Protein AF-A0A9D7N8W4-F1 (afdb_monomer_lite)

Sequence (99 aa):
MALTLAGATPNAPVSLLVAGGPASPLALGSCVLQVALPFLSVPIGTTNGSGGLVANLAIPSGPENVGVALVAQALIASAGGPLFGVAELTNGLELALGF

Foldseek 3Di:
DKDKWAPADAFWWKKKKKAKDDFDWDDAQPDTDTDHPPIDIGGQGTHHRRRIDMGDDDDDDDPVLAQIKMKIKMWTQDQCERRVRGIYIDDIDIDGPDD

Structure (mmCIF, N/CA/C/O backbone):
data_AF-A0A9D7N8W4-F1
#
_entry.id   AF-A0A9D7N8W4-F1
#
loop_
_atom_site.group_PDB
_atom_site.id
_atom_site.type_symbol
_atom_site.label_atom_id
_atom_site.label_alt_id
_atom_site.label_comp_id
_atom_site.label_asym_id
_atom_site.label_entity_id
_atom_site.label_seq_id
_atom_site.pdbx_PDB_ins_code
_atom_site.Cartn_x
_atom_site.Cartn_y
_atom_site.Cartn_z
_atom_site.occupancy
_atom_site.B_iso_or_equiv
_atom_site.auth_seq_id
_atom_site.auth_comp_id
_atom_site.auth_asym_id
_atom_site.auth_atom_id
_atom_site.pdbx_PDB_model_num
ATOM 1 N N . MET A 1 1 ? 2.918 8.650 11.051 1.00 72.12 1 MET A N 1
ATOM 2 C CA . MET A 1 1 ? 3.479 7.321 10.712 1.00 72.12 1 MET A CA 1
ATOM 3 C C . MET A 1 1 ? 4.110 7.416 9.329 1.00 72.12 1 MET A C 1
ATOM 5 O O . MET A 1 1 ? 3.597 8.183 8.526 1.00 72.12 1 MET A O 1
ATOM 9 N N . ALA A 1 2 ? 5.203 6.705 9.049 1.00 81.81 2 ALA A N 1
ATOM 10 C CA . ALA A 1 2 ? 5.819 6.698 7.719 1.00 81.81 2 ALA A CA 1
ATOM 11 C C . ALA A 1 2 ? 5.632 5.327 7.058 1.00 81.81 2 ALA A C 1
ATOM 13 O O . ALA A 1 2 ? 5.884 4.301 7.688 1.00 81.81 2 ALA A O 1
ATOM 14 N N . LEU A 1 3 ? 5.184 5.321 5.805 1.00 85.12 3 LEU A N 1
ATOM 15 C CA . LEU A 1 3 ? 5.213 4.161 4.923 1.00 85.12 3 LEU A CA 1
ATOM 16 C C . LEU A 1 3 ? 6.498 4.225 4.100 1.00 85.12 3 LEU A C 1
ATOM 18 O O . LEU A 1 3 ? 6.746 5.228 3.431 1.00 85.12 3 LEU A O 1
ATOM 22 N N . THR A 1 4 ? 7.266 3.141 4.108 1.00 90.94 4 THR A N 1
ATOM 23 C CA . THR A 1 4 ? 8.483 3.006 3.305 1.00 90.94 4 THR A CA 1
ATOM 24 C C . THR A 1 4 ? 8.311 1.860 2.318 1.00 90.94 4 THR A C 1
ATOM 26 O O . THR A 1 4 ? 8.130 0.715 2.725 1.00 90.94 4 THR A O 1
ATOM 29 N N . LEU A 1 5 ? 8.390 2.164 1.025 1.00 91.69 5 LEU A N 1
ATOM 30 C CA . LEU A 1 5 ? 8.538 1.184 -0.047 1.00 91.69 5 LEU A CA 1
ATOM 31 C C . LEU A 1 5 ? 10.004 1.111 -0.472 1.00 91.69 5 LEU A C 1
ATOM 33 O O . LEU A 1 5 ? 10.674 2.137 -0.604 1.00 91.69 5 LEU A O 1
ATOM 37 N N . ALA A 1 6 ? 10.466 -0.105 -0.744 1.00 92.75 6 ALA A N 1
ATOM 38 C CA . ALA A 1 6 ? 11.763 -0.390 -1.339 1.00 92.75 6 ALA A CA 1
ATOM 39 C C . ALA A 1 6 ? 11.626 -1.553 -2.328 1.00 92.75 6 ALA A C 1
ATOM 41 O O . ALA A 1 6 ? 10.820 -2.456 -2.111 1.00 92.75 6 ALA A O 1
ATOM 42 N N . GLY A 1 7 ? 12.419 -1.529 -3.403 1.00 89.69 7 GLY A N 1
ATOM 43 C CA . GLY A 1 7 ? 12.419 -2.587 -4.418 1.00 89.69 7 GLY A CA 1
ATOM 44 C C . GLY A 1 7 ? 11.180 -2.609 -5.318 1.00 89.69 7 GLY A C 1
ATOM 45 O O . GLY A 1 7 ? 10.944 -3.612 -5.982 1.00 89.69 7 GLY A O 1
ATOM 46 N N . ALA A 1 8 ? 10.391 -1.533 -5.341 1.00 92.25 8 ALA A N 1
ATOM 47 C CA . ALA A 1 8 ? 9.290 -1.383 -6.284 1.00 92.25 8 ALA A CA 1
ATOM 48 C C . ALA A 1 8 ? 9.806 -0.987 -7.676 1.00 92.25 8 ALA A C 1
ATOM 50 O O . ALA A 1 8 ? 10.975 -0.642 -7.861 1.00 92.25 8 ALA A O 1
ATOM 51 N N . THR A 1 9 ? 8.914 -0.982 -8.663 1.00 93.75 9 THR A N 1
ATOM 52 C CA . THR A 1 9 ? 9.243 -0.481 -10.004 1.00 93.75 9 THR A CA 1
ATOM 53 C C . THR A 1 9 ? 9.728 0.983 -9.929 1.00 93.75 9 THR A C 1
ATOM 55 O O . THR A 1 9 ? 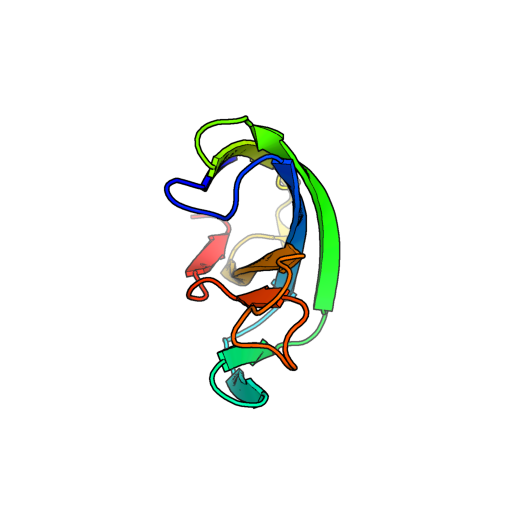9.071 1.791 -9.266 1.00 93.75 9 THR A O 1
ATOM 58 N N . PRO A 1 10 ? 10.863 1.359 -10.555 1.00 94.75 10 PRO A N 1
ATOM 59 C CA . PRO A 1 10 ? 11.352 2.742 -10.572 1.00 94.75 10 PRO A CA 1
ATOM 60 C C . PRO A 1 10 ? 10.414 3.716 -11.295 1.00 94.75 10 PRO A C 1
ATOM 62 O O . PRO A 1 10 ? 9.845 3.370 -12.327 1.00 94.75 10 PRO A O 1
ATOM 65 N N . ASN A 1 11 ? 10.318 4.958 -10.806 1.00 94.69 11 ASN A N 1
ATOM 66 C CA . ASN A 1 11 ? 9.493 6.033 -11.390 1.00 94.69 11 ASN A CA 1
ATOM 67 C C . ASN A 1 11 ? 8.007 5.660 -11.593 1.00 94.69 11 ASN A C 1
ATOM 69 O O . ASN A 1 11 ? 7.350 6.146 -12.514 1.00 94.69 11 ASN A O 1
ATOM 73 N N . ALA A 1 12 ? 7.476 4.793 -10.734 1.00 95.69 12 ALA A N 1
ATOM 74 C CA . ALA A 1 12 ? 6.119 4.271 -10.801 1.00 95.69 12 ALA A CA 1
ATOM 75 C C . ALA A 1 12 ? 5.168 5.061 -9.886 1.00 95.69 12 ALA A C 1
ATOM 77 O O . ALA A 1 12 ? 5.509 5.295 -8.722 1.00 95.69 12 ALA A O 1
ATOM 78 N N . PRO A 1 13 ? 3.966 5.443 -10.353 1.00 96.44 13 PRO A N 1
ATOM 79 C CA . PRO A 1 13 ? 2.901 5.948 -9.490 1.00 96.44 13 PRO A CA 1
ATOM 80 C C . PRO A 1 13 ? 2.498 4.929 -8.420 1.00 96.44 13 PRO A C 1
ATOM 82 O O . PRO A 1 13 ? 2.361 3.739 -8.709 1.00 96.44 13 PRO A O 1
ATOM 85 N N . VAL A 1 14 ? 2.266 5.404 -7.196 1.00 96.31 14 VAL A N 1
ATOM 86 C CA . VAL A 1 14 ? 1.864 4.580 -6.052 1.00 96.31 14 VAL A CA 1
ATOM 87 C C . VAL A 1 14 ? 0.624 5.163 -5.380 1.00 96.31 14 VAL A C 1
ATOM 89 O O . VAL A 1 14 ? 0.579 6.343 -5.018 1.00 96.31 14 VAL A O 1
ATOM 92 N N . SER A 1 15 ? -0.356 4.295 -5.151 1.00 95.56 15 SER A N 1
ATOM 93 C CA . SER A 1 15 ? -1.536 4.566 -4.333 1.00 95.56 15 SER A CA 1
ATOM 94 C C . SER A 1 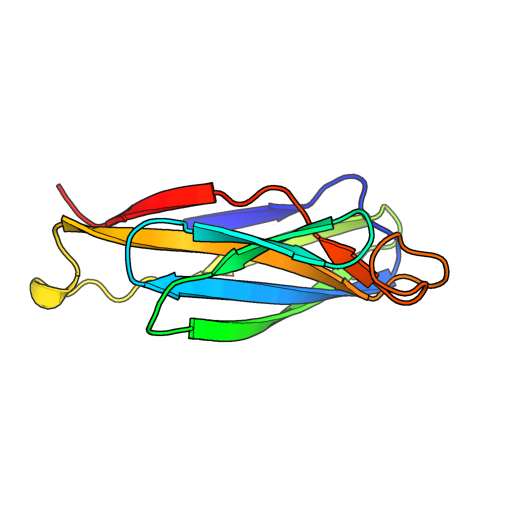15 ? -1.529 3.670 -3.103 1.00 95.56 15 SER A C 1
ATOM 96 O O . SER A 1 15 ? -1.264 2.475 -3.195 1.00 95.56 15 SER A O 1
ATOM 98 N N . LEU A 1 16 ? -1.841 4.233 -1.944 1.00 93.56 16 LEU A N 1
ATOM 99 C CA . LEU A 1 16 ? -2.084 3.487 -0.722 1.00 93.56 16 LEU A CA 1
ATOM 100 C C . LEU A 1 16 ? -3.567 3.149 -0.618 1.00 93.56 16 LEU A C 1
ATOM 102 O O . LEU A 1 16 ? -4.416 4.036 -0.547 1.00 93.56 16 LEU A O 1
ATOM 106 N N . LEU A 1 17 ? -3.865 1.864 -0.584 1.00 93.25 17 LEU A N 1
ATOM 107 C CA . LEU A 1 17 ? -5.179 1.324 -0.287 1.00 93.25 17 LEU A CA 1
ATOM 108 C C . LEU A 1 17 ? -5.290 1.189 1.231 1.00 93.25 17 LEU A C 1
ATOM 110 O O . LEU A 1 17 ? -4.434 0.567 1.855 1.00 93.25 17 LEU A O 1
ATOM 114 N N . VAL A 1 18 ? -6.312 1.798 1.821 1.00 90.94 18 VAL A N 1
ATOM 115 C CA . VAL A 1 18 ? -6.597 1.756 3.256 1.00 90.94 18 VAL A CA 1
ATOM 116 C C . VAL A 1 18 ? -8.023 1.274 3.441 1.00 90.94 18 VAL A C 1
ATOM 118 O O . VAL A 1 18 ? -8.953 1.873 2.907 1.00 90.94 18 VAL A O 1
ATOM 121 N N . ALA A 1 19 ? -8.203 0.208 4.206 1.00 90.56 19 ALA A N 1
ATOM 122 C CA . ALA A 1 19 ? -9.508 -0.337 4.531 1.00 90.56 19 ALA A CA 1
ATOM 123 C C . ALA A 1 19 ? -9.722 -0.325 6.050 1.00 90.56 19 ALA A C 1
ATOM 125 O O . ALA A 1 19 ? -8.801 -0.626 6.803 1.00 90.56 19 ALA A O 1
ATOM 126 N N . GLY A 1 20 ? -10.918 0.047 6.501 1.00 88.19 20 GLY A N 1
ATOM 127 C CA . GLY A 1 20 ? -11.331 -0.036 7.897 1.00 88.19 20 GLY A CA 1
ATOM 128 C C . GLY A 1 20 ? -11.981 -1.382 8.188 1.00 88.19 20 GLY A C 1
ATOM 129 O O . GLY A 1 20 ? -12.853 -1.822 7.444 1.00 88.19 20 GLY A O 1
ATOM 130 N N . GLY A 1 21 ? -11.567 -2.024 9.273 1.00 85.06 21 GLY A N 1
ATOM 131 C CA . GLY A 1 21 ? -12.027 -3.349 9.675 1.00 85.06 21 GLY A CA 1
ATOM 132 C C . GLY A 1 21 ? -11.024 -4.468 9.368 1.00 85.06 21 GLY A C 1
ATOM 133 O O . GLY A 1 21 ? -9.952 -4.216 8.818 1.00 85.06 21 GLY A O 1
ATOM 134 N N . PRO A 1 22 ? -11.358 -5.711 9.756 1.00 82.19 22 PRO A N 1
ATOM 135 C CA . PRO A 1 22 ? -10.476 -6.861 9.586 1.00 82.19 22 PRO A CA 1
ATOM 136 C C . PRO A 1 22 ? -10.256 -7.183 8.105 1.00 82.19 22 PRO A C 1
ATOM 138 O O . PRO A 1 22 ? -11.190 -7.126 7.300 1.00 82.19 22 PRO A O 1
ATOM 141 N N . ALA A 1 23 ? -9.024 -7.554 7.757 1.00 83.75 23 ALA A N 1
ATOM 142 C CA . ALA A 1 23 ? -8.646 -7.899 6.392 1.00 83.75 23 ALA A CA 1
ATOM 143 C C . ALA A 1 23 ? -9.416 -9.129 5.884 1.00 83.75 23 ALA A C 1
ATOM 145 O O . ALA A 1 23 ? -9.368 -10.200 6.493 1.00 83.75 23 ALA A O 1
ATOM 146 N N . SER A 1 24 ? -10.076 -9.006 4.730 1.00 89.94 24 SER A N 1
ATOM 147 C CA . SER A 1 24 ? -10.591 -10.149 3.977 1.00 89.94 24 SER A CA 1
ATOM 148 C C . SER A 1 24 ? -9.805 -10.298 2.669 1.00 89.94 24 SER A C 1
ATOM 150 O O . SER A 1 24 ? -9.791 -9.367 1.862 1.00 89.94 24 SER A O 1
ATOM 152 N N . PRO A 1 25 ? -9.127 -11.431 2.428 1.00 92.44 25 PRO A N 1
ATOM 153 C CA . PRO A 1 25 ? -8.338 -11.606 1.218 1.00 92.44 25 PRO A CA 1
ATOM 154 C C . PRO A 1 25 ? -9.241 -11.851 0.003 1.00 92.44 25 PRO A C 1
ATOM 156 O O . PRO A 1 25 ? -10.039 -12.786 -0.023 1.00 92.44 25 PRO A O 1
ATOM 159 N N . LEU A 1 26 ? -9.058 -11.050 -1.044 1.00 92.75 26 LEU A N 1
ATOM 160 C CA . LEU A 1 26 ? -9.678 -11.211 -2.355 1.00 92.75 26 LEU A CA 1
ATOM 161 C C . LEU A 1 26 ? -8.599 -11.488 -3.405 1.00 92.75 26 LEU A C 1
ATOM 163 O O . LEU A 1 26 ? -7.714 -10.664 -3.637 1.00 92.75 26 LEU A O 1
ATOM 167 N N . ALA A 1 27 ? -8.682 -12.639 -4.071 1.00 93.44 27 ALA A N 1
ATOM 168 C CA . ALA A 1 27 ? -7.786 -12.963 -5.176 1.00 93.44 27 ALA A CA 1
ATOM 169 C C . ALA A 1 27 ? -8.095 -12.090 -6.407 1.00 93.44 27 ALA A C 1
ATOM 171 O O . ALA A 1 27 ? -9.234 -12.025 -6.869 1.00 93.44 27 ALA A O 1
ATOM 172 N N . LEU A 1 28 ? -7.065 -11.442 -6.950 1.00 89.81 28 LEU A N 1
ATOM 173 C CA . LEU A 1 28 ? -7.114 -10.565 -8.119 1.00 89.81 28 LEU A CA 1
ATOM 174 C C . LEU A 1 28 ? -5.959 -10.925 -9.058 1.00 89.81 28 LEU A C 1
ATOM 176 O O . LEU A 1 28 ? -4.831 -10.456 -8.902 1.00 89.81 28 LEU A O 1
ATOM 180 N N . GLY A 1 29 ? -6.236 -11.802 -10.025 1.00 87.06 29 GLY A N 1
ATOM 181 C CA . GLY A 1 29 ? -5.190 -12.394 -10.861 1.00 87.06 29 GLY A CA 1
ATOM 182 C C . GLY A 1 29 ? -4.213 -13.200 -10.002 1.00 87.06 29 GLY A C 1
ATOM 183 O O . GLY A 1 29 ? -4.630 -14.102 -9.280 1.00 87.06 29 GLY A O 1
ATOM 184 N N . SER A 1 30 ? -2.924 -12.859 -10.056 1.00 88.38 30 SER A N 1
ATOM 185 C CA . SER A 1 30 ? -1.889 -13.439 -9.187 1.00 88.38 30 SER A CA 1
ATOM 186 C C . SER A 1 30 ? -1.612 -12.620 -7.918 1.00 88.38 30 SER A C 1
ATOM 188 O O . SER A 1 30 ? -0.684 -12.939 -7.179 1.00 88.38 30 SER A O 1
ATOM 190 N N . CYS A 1 31 ? -2.380 -11.558 -7.662 1.00 92.25 31 CYS A N 1
ATOM 191 C CA . CYS A 1 31 ? -2.283 -10.747 -6.452 1.00 92.25 31 CYS A CA 1
ATOM 192 C C . CYS A 1 31 ? -3.419 -11.066 -5.469 1.00 92.25 31 CYS A C 1
ATOM 194 O O . CYS A 1 31 ? -4.461 -11.603 -5.842 1.00 92.25 31 CYS A O 1
ATOM 196 N N . VAL A 1 32 ? -3.234 -10.680 -4.206 1.00 94.31 32 VAL A N 1
ATOM 197 C CA . VAL A 1 32 ? -4.283 -10.715 -3.178 1.00 94.31 32 VAL A CA 1
ATOM 198 C C . VAL A 1 32 ? -4.520 -9.293 -2.698 1.00 94.31 32 VAL A C 1
ATOM 200 O O . VAL A 1 32 ? -3.598 -8.662 -2.189 1.00 94.31 32 VAL A O 1
ATOM 203 N N . LEU A 1 33 ? -5.738 -8.788 -2.855 1.00 92.38 33 LEU A N 1
ATOM 204 C CA . LEU A 1 33 ? -6.176 -7.520 -2.281 1.00 92.38 33 LEU A CA 1
ATOM 205 C C . LEU A 1 33 ? -6.806 -7.784 -0.918 1.00 92.38 33 LEU A C 1
ATOM 207 O O . LEU A 1 33 ? -7.685 -8.634 -0.806 1.00 92.38 33 LEU A O 1
ATOM 211 N N . GLN A 1 34 ? -6.397 -7.043 0.103 1.00 92.06 34 GLN A N 1
ATOM 212 C CA . GLN A 1 34 ? -7.076 -7.075 1.393 1.00 92.06 34 GLN A CA 1
ATOM 213 C C . GLN A 1 34 ? -8.240 -6.083 1.372 1.00 92.06 34 GLN A C 1
ATOM 215 O O . GLN A 1 34 ? -8.034 -4.870 1.353 1.00 92.06 34 GLN A O 1
ATOM 220 N N . VAL A 1 35 ? -9.466 -6.600 1.336 1.00 87.06 35 VAL A N 1
ATOM 221 C CA . VAL A 1 35 ? -10.687 -5.792 1.308 1.00 87.06 35 VAL A CA 1
ATOM 222 C C . VAL A 1 35 ? -11.324 -5.722 2.693 1.00 87.06 35 VAL A C 1
ATOM 224 O O . VAL A 1 35 ? -11.426 -6.721 3.401 1.00 87.06 35 VAL A O 1
ATOM 227 N N . ALA A 1 36 ? -11.776 -4.528 3.058 1.00 88.06 36 ALA A N 1
ATOM 228 C CA . ALA A 1 36 ? -12.659 -4.257 4.187 1.00 88.06 36 ALA A CA 1
ATOM 229 C C . ALA A 1 36 ? -13.433 -2.959 3.889 1.00 88.06 36 ALA A C 1
ATOM 231 O O . ALA A 1 36 ? -13.118 -2.260 2.920 1.00 88.06 36 ALA A O 1
ATOM 232 N N . LEU A 1 37 ? -14.463 -2.644 4.676 1.00 83.81 37 LEU A N 1
ATOM 233 C CA . LEU A 1 37 ? -15.251 -1.420 4.515 1.00 83.81 37 LEU A CA 1
ATOM 234 C C . LEU A 1 37 ? -15.252 -0.608 5.814 1.00 83.81 37 LEU A C 1
ATOM 236 O O . LEU A 1 37 ? -15.581 -1.165 6.861 1.00 83.81 37 LEU A O 1
ATOM 240 N N . PRO A 1 38 ? -14.991 0.711 5.750 1.00 86.56 38 PRO A N 1
ATOM 241 C CA . PRO A 1 38 ? -14.833 1.540 4.543 1.00 86.56 38 PRO A CA 1
ATOM 242 C C . PRO A 1 38 ? -13.493 1.329 3.815 1.00 86.56 38 PRO A C 1
ATOM 244 O O . PRO A 1 38 ? -12.496 1.023 4.452 1.00 86.56 38 PRO A O 1
ATOM 247 N N . PHE A 1 39 ? -13.461 1.521 2.492 1.00 87.06 39 PHE A N 1
ATOM 248 C CA . PHE A 1 39 ? -12.253 1.400 1.662 1.00 87.06 39 PHE A CA 1
ATOM 249 C C . PHE A 1 39 ? -11.885 2.748 1.034 1.00 87.06 39 PHE A C 1
ATOM 251 O O . PHE A 1 39 ? -12.750 3.446 0.503 1.00 87.06 39 PHE A O 1
ATOM 258 N N . LEU A 1 40 ? -10.602 3.094 1.054 1.00 89.94 40 LEU A N 1
ATOM 259 C CA . LEU A 1 40 ? -10.053 4.334 0.525 1.00 89.94 40 LEU A CA 1
ATOM 260 C C . LEU A 1 40 ? -8.796 4.049 -0.301 1.00 89.94 40 LEU A C 1
ATOM 262 O O . LEU A 1 40 ? -7.939 3.275 0.106 1.00 89.94 40 LEU A O 1
ATOM 266 N N . SER A 1 41 ? -8.654 4.729 -1.437 1.00 92.50 41 SER A N 1
ATOM 267 C CA . SER A 1 41 ? -7.414 4.753 -2.218 1.00 92.50 41 SER A CA 1
ATOM 268 C C . SER A 1 41 ? -6.838 6.164 -2.195 1.00 92.50 41 SER A C 1
ATOM 270 O O . SER A 1 41 ? -7.460 7.093 -2.707 1.00 92.50 41 SER A O 1
ATOM 272 N N . VAL A 1 42 ? -5.646 6.322 -1.626 1.00 91.62 42 VAL A N 1
ATOM 273 C CA . VAL A 1 42 ? -4.950 7.605 -1.493 1.00 91.62 42 VAL A CA 1
ATOM 274 C C . VAL A 1 42 ? -3.712 7.600 -2.389 1.00 91.62 42 VAL A C 1
ATOM 276 O O . VAL A 1 42 ? -2.809 6.804 -2.143 1.00 91.62 42 VAL A O 1
ATOM 279 N N . PRO A 1 43 ? -3.606 8.463 -3.412 1.00 93.88 43 PRO A N 1
ATOM 280 C CA . PRO A 1 43 ? -2.359 8.606 -4.156 1.00 93.88 43 PRO A CA 1
ATOM 281 C C . PRO A 1 43 ? -1.281 9.185 -3.229 1.00 93.88 43 PRO A C 1
ATOM 283 O O . PRO A 1 43 ? -1.483 10.240 -2.629 1.00 93.88 43 PRO A O 1
ATOM 286 N N . ILE A 1 44 ? -0.145 8.497 -3.096 1.00 94.00 44 ILE A N 1
ATOM 287 C CA . ILE A 1 44 ? 0.930 8.885 -2.161 1.00 94.00 44 ILE A CA 1
ATOM 288 C C . ILE A 1 44 ? 2.205 9.371 -2.856 1.00 94.00 44 ILE A C 1
ATOM 290 O O . ILE A 1 44 ? 3.120 9.851 -2.190 1.00 94.00 44 ILE A O 1
ATOM 294 N N . GLY A 1 45 ? 2.263 9.282 -4.186 1.00 94.25 45 GLY A N 1
ATOM 295 C CA . GLY A 1 45 ? 3.338 9.847 -4.997 1.00 94.25 45 GLY A CA 1
ATOM 296 C C . GLY A 1 45 ? 3.867 8.867 -6.034 1.00 94.25 45 GLY A C 1
ATOM 297 O O . GLY A 1 45 ? 3.155 7.975 -6.490 1.00 94.25 45 GLY A O 1
ATOM 298 N N . THR A 1 46 ? 5.127 9.052 -6.411 1.00 96.31 46 THR A N 1
ATOM 299 C CA . THR A 1 46 ? 5.852 8.210 -7.368 1.00 96.31 46 THR A CA 1
ATOM 300 C C . THR A 1 46 ? 7.131 7.687 -6.728 1.00 96.31 46 THR A C 1
ATOM 302 O O . THR A 1 46 ? 7.800 8.431 -6.008 1.00 96.31 46 THR A O 1
ATOM 305 N N . THR A 1 47 ? 7.507 6.441 -7.004 1.00 96.50 47 THR A N 1
ATOM 306 C CA . THR A 1 47 ? 8.813 5.915 -6.587 1.00 96.50 47 THR A CA 1
ATOM 307 C C . THR A 1 47 ? 9.951 6.684 -7.256 1.00 96.50 47 THR A C 1
ATOM 309 O O . THR A 1 47 ? 9.809 7.235 -8.347 1.00 96.50 47 THR A O 1
ATOM 312 N N . ASN A 1 48 ? 11.104 6.735 -6.597 1.00 95.50 48 ASN A N 1
ATOM 313 C CA . ASN A 1 48 ? 12.319 7.309 -7.162 1.00 95.50 48 ASN A CA 1
ATOM 314 C C . ASN A 1 48 ? 12.973 6.352 -8.187 1.00 95.50 48 ASN A C 1
ATOM 316 O O . ASN A 1 48 ? 12.500 5.238 -8.432 1.00 95.50 48 ASN A O 1
ATOM 320 N N . GLY A 1 49 ? 14.108 6.766 -8.760 1.00 94.50 49 GLY A N 1
ATOM 321 C CA . GLY A 1 49 ? 14.857 5.967 -9.738 1.00 94.50 49 GLY A CA 1
ATOM 322 C C . GLY A 1 49 ? 15.429 4.642 -9.209 1.00 94.50 49 GLY A C 1
ATOM 323 O O . GLY A 1 49 ? 15.843 3.812 -10.011 1.00 94.50 49 GLY A O 1
ATOM 324 N N . SER A 1 50 ? 15.436 4.418 -7.891 1.00 94.81 50 SER A N 1
ATOM 325 C CA . SER A 1 50 ? 15.817 3.144 -7.270 1.00 94.81 50 SER A CA 1
ATOM 326 C C . SER A 1 50 ? 14.620 2.325 -6.769 1.00 94.81 50 SER A C 1
ATOM 328 O O . SER A 1 50 ? 14.817 1.325 -6.082 1.00 94.81 50 SER A O 1
ATOM 330 N N . GLY A 1 51 ? 13.383 2.724 -7.095 1.00 93.94 51 GLY A N 1
ATOM 331 C CA . GLY A 1 51 ? 12.183 1.997 -6.670 1.00 93.94 51 GLY A CA 1
ATOM 332 C C . GLY A 1 51 ? 11.795 2.221 -5.205 1.00 93.94 51 GLY A C 1
ATOM 333 O O . GLY A 1 51 ? 11.078 1.411 -4.618 1.00 93.94 51 GLY A O 1
ATOM 334 N N . GLY A 1 52 ? 12.300 3.289 -4.587 1.00 95.69 52 GLY A N 1
ATOM 335 C CA . GLY A 1 52 ? 11.996 3.678 -3.215 1.00 95.69 52 GLY A CA 1
ATOM 336 C C . GLY A 1 52 ? 10.938 4.776 -3.131 1.00 95.69 52 GLY A C 1
ATOM 337 O O . GLY A 1 52 ? 10.886 5.667 -3.979 1.00 95.69 52 GLY A O 1
ATOM 338 N N . LEU A 1 53 ? 10.120 4.745 -2.082 1.00 94.94 53 LEU A N 1
ATOM 339 C CA . LEU A 1 53 ? 9.188 5.820 -1.733 1.00 94.94 53 LEU A CA 1
ATOM 340 C C . LEU A 1 53 ? 9.050 5.892 -0.212 1.00 94.94 53 LEU A C 1
ATOM 342 O O . LEU A 1 53 ? 8.877 4.866 0.440 1.00 94.94 53 LEU A O 1
ATOM 346 N N . VAL A 1 54 ? 9.090 7.101 0.345 1.00 94.06 54 VAL A N 1
ATOM 347 C CA . VAL A 1 54 ? 8.741 7.354 1.747 1.00 94.06 54 VAL A CA 1
ATOM 348 C C . VAL A 1 54 ? 7.566 8.318 1.765 1.00 94.06 54 VAL A C 1
ATOM 350 O O . VAL A 1 54 ? 7.682 9.439 1.275 1.00 94.06 54 VAL A O 1
ATOM 353 N N . ALA A 1 55 ? 6.442 7.882 2.325 1.00 89.06 55 ALA A N 1
ATOM 354 C CA . ALA A 1 55 ? 5.229 8.680 2.440 1.00 89.06 55 ALA A CA 1
ATOM 355 C C . ALA A 1 55 ? 4.839 8.837 3.911 1.00 89.06 55 ALA A C 1
ATOM 357 O O . ALA A 1 55 ? 4.696 7.857 4.643 1.00 89.06 55 ALA A O 1
ATOM 358 N N . ASN A 1 56 ? 4.651 10.080 4.350 1.00 86.50 56 ASN A N 1
ATOM 359 C CA . ASN A 1 56 ? 4.175 10.371 5.697 1.00 86.50 56 ASN A CA 1
ATOM 360 C C . ASN A 1 56 ? 2.648 10.361 5.713 1.00 86.50 56 ASN A C 1
ATOM 362 O O . ASN A 1 56 ? 2.003 11.136 5.011 1.00 86.50 56 ASN A O 1
ATOM 366 N N . LEU A 1 57 ? 2.082 9.496 6.547 1.00 81.31 57 LEU A N 1
ATOM 367 C CA . LEU A 1 57 ? 0.649 9.366 6.754 1.00 81.31 57 LEU A CA 1
ATOM 368 C C . LEU A 1 57 ? 0.286 10.024 8.085 1.00 81.31 57 LEU A C 1
ATOM 370 O O . LEU A 1 57 ? 0.759 9.616 9.159 1.00 81.31 57 LEU A O 1
ATOM 374 N N . ALA A 1 58 ? -0.544 11.060 7.995 1.00 80.44 58 ALA A N 1
ATOM 375 C CA . ALA A 1 58 ? -1.195 11.666 9.142 1.00 80.44 58 ALA A CA 1
ATOM 376 C C . ALA A 1 58 ? -2.432 10.830 9.481 1.00 80.44 58 ALA A C 1
ATOM 378 O O . ALA A 1 58 ? -3.407 10.819 8.735 1.00 80.44 58 ALA A O 1
ATOM 379 N N . ILE A 1 59 ? -2.371 10.111 10.598 1.00 77.19 59 ILE A N 1
ATOM 380 C CA . ILE A 1 59 ? -3.529 9.415 11.155 1.00 77.19 59 ILE A CA 1
ATOM 381 C C . ILE A 1 59 ? -4.194 10.404 12.115 1.00 77.19 59 ILE A C 1
ATOM 383 O O . ILE A 1 59 ? -3.508 10.872 13.031 1.00 77.19 59 ILE A O 1
ATOM 387 N N . PRO A 1 60 ? -5.473 10.768 11.917 1.00 76.62 60 PRO A N 1
ATOM 388 C CA . PRO A 1 60 ? -6.162 11.672 12.826 1.00 76.62 60 PRO A CA 1
ATOM 389 C C . PRO A 1 60 ? -6.157 11.115 14.251 1.00 76.62 60 PRO A C 1
ATOM 391 O O . PRO A 1 60 ? -6.572 9.981 14.495 1.00 76.62 60 PRO A O 1
ATOM 394 N N . SER A 1 61 ? -5.683 11.909 15.205 1.00 75.50 61 SER A N 1
ATOM 395 C CA . SER A 1 61 ? -5.746 11.567 16.623 1.00 75.50 61 SER A CA 1
ATOM 396 C C . SER A 1 61 ? -7.121 11.953 17.164 1.00 75.50 61 SER A C 1
ATOM 398 O O . SER A 1 61 ? -7.361 13.124 17.457 1.00 75.50 61 SER A O 1
ATOM 400 N N . GLY A 1 62 ? -8.014 10.976 17.271 1.00 82.62 62 GLY A N 1
ATOM 401 C CA . GLY A 1 62 ? -9.347 11.135 17.843 1.00 82.62 62 GLY A CA 1
ATOM 402 C C . GLY A 1 62 ? -9.731 9.886 18.639 1.00 82.62 62 GLY A C 1
ATOM 403 O O . GLY A 1 62 ? -9.282 8.790 18.283 1.00 82.62 62 GLY A O 1
ATOM 404 N N . PRO A 1 63 ? -10.504 10.018 19.731 1.00 82.12 63 PRO A N 1
ATOM 405 C CA . PRO A 1 63 ? -10.948 8.876 20.533 1.00 82.12 63 PRO A CA 1
ATOM 406 C C . PRO A 1 63 ? -11.750 7.852 19.717 1.00 82.12 63 PRO A C 1
ATOM 408 O O . PRO A 1 63 ? -11.713 6.665 20.019 1.00 82.12 63 PRO A O 1
ATOM 411 N N . GLU A 1 64 ? -12.421 8.288 18.651 1.00 81.50 64 GLU A N 1
ATOM 412 C CA . GLU A 1 64 ? -13.162 7.447 17.711 1.00 81.50 64 GLU A CA 1
ATOM 413 C C . GLU A 1 64 ? -12.286 6.467 16.918 1.00 81.50 64 GLU A C 1
ATOM 415 O O . GLU A 1 64 ? -12.795 5.479 16.394 1.00 81.50 64 GLU A O 1
ATOM 420 N N . ASN A 1 65 ? -10.976 6.715 16.843 1.00 79.38 65 ASN A N 1
ATOM 421 C CA . ASN A 1 65 ? -10.042 5.868 16.106 1.00 79.38 65 ASN A CA 1
ATOM 422 C C . ASN A 1 65 ? -9.396 4.792 16.991 1.00 79.38 65 ASN A C 1
ATOM 424 O O . ASN A 1 65 ? -8.677 3.947 16.472 1.00 79.38 65 ASN A O 1
ATOM 428 N N . VAL A 1 66 ? -9.621 4.797 18.310 1.00 85.56 66 VAL A N 1
ATOM 429 C CA . VAL A 1 66 ? -9.019 3.811 19.223 1.00 85.56 66 VAL A CA 1
ATOM 430 C C . VAL A 1 66 ? -9.681 2.440 19.047 1.00 85.56 66 VAL A C 1
ATOM 432 O O . VAL A 1 66 ? -10.902 2.319 19.057 1.00 85.56 66 VAL A O 1
ATOM 435 N N . GLY A 1 67 ? -8.869 1.394 18.890 1.00 80.69 67 GLY A N 1
ATOM 436 C CA . GLY A 1 67 ? -9.311 0.017 18.665 1.00 80.69 67 GLY A CA 1
ATOM 437 C C . GLY A 1 67 ? -9.753 -0.280 17.230 1.00 80.69 67 GLY A C 1
ATOM 438 O O . GLY A 1 67 ? -10.148 -1.409 16.938 1.00 80.69 67 GLY A O 1
ATOM 439 N N . VAL A 1 68 ? -9.679 0.696 16.319 1.00 84.88 68 VAL A N 1
ATOM 440 C CA . VAL A 1 68 ? -10.018 0.486 14.909 1.00 84.88 68 VAL A CA 1
ATOM 441 C C . VAL A 1 68 ? -8.889 -0.280 14.225 1.00 84.88 68 VAL A C 1
ATOM 443 O O . VAL A 1 68 ? -7.741 0.169 14.209 1.00 84.88 68 VAL A O 1
ATOM 446 N N . ALA A 1 69 ? -9.227 -1.428 13.635 1.00 87.88 69 ALA A N 1
ATOM 447 C CA . ALA A 1 69 ? -8.343 -2.138 12.722 1.00 87.88 69 ALA A CA 1
ATOM 448 C C . ALA A 1 69 ? -8.318 -1.412 11.370 1.00 87.88 69 ALA A C 1
ATOM 450 O O . ALA A 1 69 ? -9.367 -1.135 10.785 1.00 87.88 69 ALA A O 1
ATOM 451 N N . LEU A 1 70 ? -7.124 -1.100 10.883 1.00 89.00 70 LEU A N 1
ATOM 452 C CA . LEU A 1 70 ? -6.876 -0.584 9.548 1.00 89.00 70 LEU A CA 1
ATOM 453 C C . LEU A 1 70 ? -5.997 -1.555 8.783 1.00 89.00 70 LEU A C 1
ATOM 455 O O . LEU A 1 70 ? -4.974 -2.004 9.289 1.00 89.00 70 LEU A O 1
ATOM 459 N N . VAL A 1 71 ? -6.339 -1.803 7.530 1.00 91.44 71 VAL A N 1
ATOM 460 C CA . VAL A 1 71 ? -5.517 -2.589 6.621 1.00 91.44 71 VAL A CA 1
ATOM 461 C C . VAL A 1 71 ? -4.966 -1.666 5.554 1.00 91.44 71 VAL A C 1
ATOM 463 O O . VAL A 1 71 ? -5.727 -1.005 4.854 1.00 91.44 71 VAL A O 1
ATOM 466 N N . ALA A 1 72 ? -3.644 -1.602 5.440 1.00 91.25 72 ALA A N 1
ATOM 467 C CA . ALA A 1 72 ? -2.947 -0.772 4.472 1.00 91.25 72 ALA A CA 1
ATOM 468 C C . ALA A 1 72 ? -2.205 -1.642 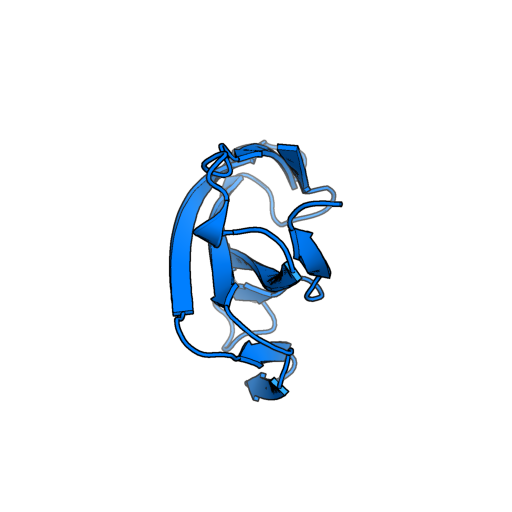3.451 1.00 91.25 72 ALA A C 1
ATOM 47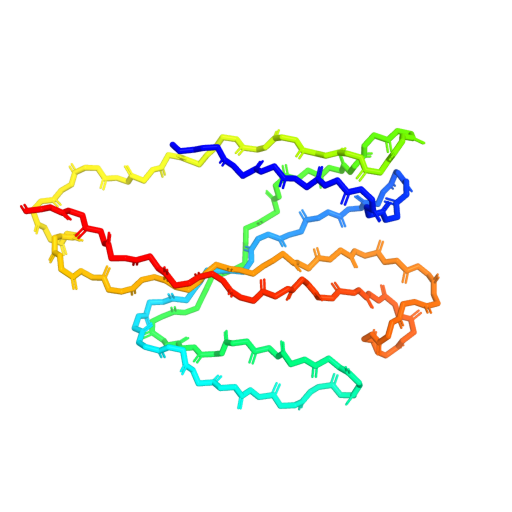0 O O . ALA A 1 72 ? -1.485 -2.568 3.820 1.00 91.25 72 ALA A O 1
ATOM 471 N N . GLN A 1 73 ? -2.351 -1.338 2.165 1.00 93.56 73 GLN A N 1
ATOM 472 C CA . GLN A 1 73 ? -1.708 -2.066 1.073 1.00 93.56 73 GLN A CA 1
ATOM 473 C C . GLN A 1 73 ? -1.340 -1.096 -0.048 1.00 93.56 73 GLN A C 1
ATOM 475 O O . GLN A 1 73 ? -2.160 -0.275 -0.442 1.00 93.56 73 GLN A O 1
ATOM 480 N N . ALA A 1 74 ? -0.121 -1.153 -0.578 1.00 94.56 74 ALA A N 1
ATOM 481 C CA . ALA A 1 74 ? 0.271 -0.275 -1.674 1.00 94.56 74 ALA A CA 1
ATOM 482 C C . ALA A 1 74 ? -0.023 -0.928 -3.030 1.00 94.56 74 ALA A C 1
ATOM 484 O O . ALA A 1 74 ? 0.301 -2.094 -3.262 1.00 94.56 74 ALA A O 1
ATOM 485 N N . LEU A 1 75 ? -0.618 -0.140 -3.920 1.00 95.25 75 LEU A N 1
ATOM 486 C CA . LEU A 1 75 ? -0.803 -0.416 -5.336 1.00 95.25 75 LEU A CA 1
ATOM 487 C C . LEU A 1 75 ? 0.230 0.391 -6.121 1.00 95.25 75 LEU A C 1
ATOM 489 O O . LEU A 1 75 ? 0.253 1.619 -6.037 1.00 95.25 75 LEU A O 1
ATOM 493 N N . ILE A 1 76 ? 1.063 -0.294 -6.894 1.00 96.25 76 ILE A N 1
ATOM 494 C CA . ILE A 1 76 ? 2.135 0.308 -7.689 1.00 96.25 76 ILE A CA 1
ATOM 495 C C . ILE A 1 76 ? 1.775 0.123 -9.158 1.00 96.25 76 ILE A C 1
ATOM 497 O O . ILE A 1 76 ? 1.596 -1.007 -9.606 1.00 96.25 76 ILE A O 1
ATOM 501 N N . ALA A 1 77 ? 1.662 1.208 -9.920 1.00 95.62 77 ALA A N 1
ATOM 502 C CA . ALA A 1 77 ? 1.439 1.122 -11.359 1.00 95.62 77 ALA A CA 1
ATOM 503 C C . ALA A 1 77 ? 2.744 0.702 -12.051 1.00 95.62 77 ALA A C 1
ATOM 505 O O . ALA A 1 77 ? 3.711 1.461 -12.082 1.00 95.62 77 ALA A O 1
ATOM 506 N N . SER A 1 78 ? 2.774 -0.513 -12.595 1.00 94.06 78 SER A N 1
ATOM 507 C CA . SER A 1 78 ? 3.965 -1.119 -13.188 1.00 94.06 78 SER A CA 1
ATOM 508 C C . SER A 1 78 ? 3.609 -1.858 -14.471 1.00 94.06 78 SER A C 1
ATOM 510 O O . SER A 1 78 ? 2.757 -2.749 -14.483 1.00 94.06 78 SER A O 1
ATOM 512 N N . ALA A 1 79 ? 4.269 -1.486 -15.566 1.00 90.00 79 ALA A N 1
ATOM 513 C CA . ALA A 1 79 ? 4.095 -2.159 -16.844 1.00 90.00 79 ALA A CA 1
ATOM 514 C C . ALA A 1 79 ? 4.628 -3.598 -16.763 1.00 90.00 79 ALA A C 1
ATOM 516 O O . ALA A 1 79 ? 5.796 -3.815 -16.455 1.00 90.00 79 ALA A O 1
ATOM 517 N N . GLY A 1 80 ? 3.773 -4.576 -17.070 1.00 89.38 80 GLY A N 1
ATOM 518 C CA . GLY A 1 80 ? 4.095 -5.998 -16.934 1.00 89.38 80 GLY A CA 1
ATOM 519 C C . GLY A 1 80 ? 3.891 -6.559 -15.523 1.00 89.38 80 GLY A C 1
ATOM 520 O O . GLY A 1 80 ? 4.243 -7.711 -15.286 1.00 89.38 80 GLY A O 1
ATOM 521 N N . GLY A 1 81 ? 3.315 -5.776 -14.604 1.00 89.19 81 GLY A N 1
ATOM 522 C CA . GLY A 1 81 ? 3.060 -6.205 -13.232 1.00 89.19 81 GLY A CA 1
ATOM 523 C C . GLY A 1 81 ? 2.024 -7.343 -13.114 1.00 89.19 81 GLY A C 1
ATOM 524 O O . GLY A 1 81 ? 1.179 -7.522 -13.997 1.00 89.19 81 GLY A O 1
ATOM 525 N N . PRO A 1 82 ? 2.038 -8.115 -12.012 1.00 90.75 82 PRO A N 1
ATOM 526 C CA . PRO A 1 82 ? 1.172 -9.283 -11.805 1.00 90.75 82 PRO A CA 1
ATOM 527 C C . PRO A 1 82 ? -0.333 -8.968 -11.755 1.00 90.75 82 PRO A C 1
ATOM 529 O O . PRO A 1 82 ? -1.165 -9.836 -12.027 1.00 90.75 82 PRO A O 1
ATOM 532 N N . LEU A 1 83 ? -0.713 -7.731 -11.428 1.00 90.81 83 LEU A N 1
ATOM 533 C CA . LEU A 1 83 ? -2.102 -7.293 -11.436 1.00 90.81 83 LEU A CA 1
ATOM 534 C C . LEU A 1 83 ? -2.489 -6.858 -12.853 1.00 90.81 83 LEU A C 1
ATOM 536 O O . LEU A 1 83 ? -2.257 -5.719 -13.264 1.00 90.81 83 LEU A O 1
ATOM 540 N N . PHE A 1 84 ? -3.069 -7.796 -13.604 1.00 90.75 84 PHE A N 1
ATOM 541 C CA . PHE A 1 84 ? -3.568 -7.593 -14.972 1.00 90.75 84 PHE A CA 1
ATOM 542 C C . PHE A 1 84 ? -2.535 -7.015 -15.962 1.00 90.75 84 PHE A C 1
ATOM 544 O O . PHE A 1 84 ? -2.917 -6.400 -16.954 1.00 90.75 84 PHE A O 1
ATOM 551 N N . GLY A 1 85 ? -1.232 -7.187 -15.713 1.00 90.75 85 GLY A N 1
ATOM 552 C CA . GLY A 1 85 ? -0.167 -6.662 -16.575 1.00 90.75 85 GLY A CA 1
ATOM 553 C C . GLY A 1 85 ? 0.121 -5.166 -16.407 1.00 90.75 85 GLY A C 1
ATOM 554 O O . GLY A 1 85 ? 0.921 -4.626 -17.171 1.00 90.75 85 GLY A O 1
ATOM 555 N N . VAL A 1 86 ? -0.528 -4.481 -15.459 1.00 92.75 86 VAL A N 1
ATOM 556 C CA . VAL A 1 86 ? -0.478 -3.008 -15.343 1.00 92.75 86 VAL A CA 1
ATOM 557 C C . VAL A 1 86 ? -0.120 -2.498 -13.950 1.00 92.75 86 VAL A C 1
ATOM 559 O O . VAL A 1 86 ? 0.122 -1.302 -13.774 1.00 92.75 86 VAL A O 1
ATOM 562 N N . ALA A 1 87 ? -0.100 -3.375 -12.949 1.00 93.88 87 ALA A N 1
ATOM 563 C CA . ALA A 1 87 ? 0.184 -2.986 -11.580 1.00 93.88 87 ALA A CA 1
ATOM 564 C C . ALA A 1 87 ? 0.716 -4.145 -10.735 1.00 93.88 87 ALA A C 1
ATOM 566 O O . ALA A 1 87 ? 0.686 -5.309 -11.130 1.00 93.88 87 ALA A O 1
ATOM 567 N N . GLU A 1 88 ? 1.176 -3.812 -9.538 1.00 93.94 88 GLU A N 1
ATOM 568 C CA . GLU A 1 88 ? 1.578 -4.754 -8.502 1.00 93.94 88 GLU A CA 1
ATOM 569 C C . GLU A 1 88 ? 0.937 -4.343 -7.174 1.00 93.94 88 GLU A C 1
ATOM 571 O O . GLU A 1 88 ? 0.673 -3.162 -6.931 1.00 93.94 88 GLU A O 1
ATOM 576 N N . LEU A 1 89 ? 0.687 -5.325 -6.313 1.00 93.75 89 LEU A N 1
ATOM 577 C CA . LEU A 1 89 ? 0.165 -5.119 -4.967 1.00 93.75 89 LEU A CA 1
ATOM 578 C C . LEU A 1 89 ? 1.188 -5.624 -3.954 1.00 93.75 89 LEU A C 1
ATOM 580 O O . LEU A 1 89 ? 1.689 -6.741 -4.080 1.00 93.75 89 LEU A O 1
ATOM 584 N N . THR A 1 90 ? 1.478 -4.819 -2.933 1.00 93.38 90 THR A N 1
ATOM 585 C CA . THR A 1 90 ? 2.290 -5.272 -1.795 1.00 93.38 90 THR A CA 1
ATOM 586 C C . THR A 1 90 ? 1.496 -6.235 -0.919 1.00 93.38 90 THR A C 1
ATOM 588 O O . THR A 1 90 ? 0.289 -6.384 -1.084 1.00 93.38 90 THR A O 1
ATOM 591 N N . ASN A 1 91 ? 2.130 -6.840 0.083 1.00 90.62 91 ASN A N 1
ATOM 592 C CA . ASN A 1 91 ? 1.372 -7.456 1.171 1.00 90.62 91 ASN A CA 1
ATOM 593 C C . ASN A 1 91 ? 0.542 -6.392 1.909 1.00 90.62 91 ASN A C 1
ATOM 595 O O . ASN A 1 91 ? 0.930 -5.219 1.959 1.00 90.62 91 ASN A O 1
ATOM 599 N N . GLY A 1 92 ? -0.596 -6.810 2.462 1.00 87.81 92 GLY A N 1
ATOM 600 C CA . GLY A 1 92 ? -1.391 -5.977 3.358 1.00 87.81 92 GLY A CA 1
ATOM 601 C C . GLY A 1 92 ? -0.801 -5.968 4.766 1.00 87.81 92 GLY A C 1
ATOM 602 O O . GLY A 1 92 ? -0.319 -6.993 5.247 1.00 87.81 92 GLY A O 1
ATOM 603 N N . LEU A 1 93 ? -0.841 -4.810 5.411 1.00 88.50 93 LEU A N 1
ATOM 604 C CA . LEU A 1 93 ? -0.437 -4.604 6.795 1.00 88.50 93 LEU A CA 1
ATOM 605 C C . LEU A 1 93 ? -1.669 -4.239 7.618 1.00 88.50 93 LEU A C 1
ATOM 607 O O . LEU A 1 93 ? -2.305 -3.226 7.337 1.00 88.50 93 LEU A O 1
ATOM 611 N N . GLU A 1 94 ? -1.981 -5.037 8.633 1.00 88.25 94 GLU A N 1
ATOM 612 C CA . GLU A 1 94 ? -3.045 -4.734 9.589 1.00 88.25 94 GLU A CA 1
ATOM 613 C C . GLU A 1 94 ? -2.478 -3.963 10.788 1.00 88.25 94 GLU A C 1
ATOM 615 O O . GLU A 1 94 ? -1.445 -4.321 11.356 1.00 88.25 94 GLU A O 1
ATOM 620 N N . LEU A 1 95 ? -3.141 -2.868 11.139 1.00 85.00 95 LEU A N 1
ATOM 621 C CA . LEU A 1 95 ? -2.743 -1.902 12.152 1.00 85.00 95 LEU A CA 1
ATOM 622 C C . LEU A 1 95 ? -3.925 -1.688 13.091 1.00 85.00 95 LEU A C 1
ATOM 624 O O . LEU A 1 95 ? -4.990 -1.269 12.650 1.00 85.00 95 LEU A O 1
ATOM 628 N N . ALA A 1 96 ? -3.733 -1.916 14.385 1.00 85.25 96 ALA A N 1
ATOM 629 C CA . ALA A 1 96 ? -4.672 -1.438 15.391 1.00 85.25 96 ALA A CA 1
ATOM 630 C C . ALA A 1 96 ? -4.308 0.007 15.756 1.00 85.25 96 ALA A C 1
ATOM 632 O O . ALA A 1 96 ? -3.163 0.295 16.112 1.00 85.25 96 ALA A O 1
ATOM 633 N N . LEU A 1 97 ? -5.265 0.923 15.632 1.00 82.12 97 LEU A N 1
ATOM 634 C CA . LEU A 1 97 ? -5.080 2.316 16.021 1.00 82.12 97 LEU A CA 1
ATOM 635 C C . LEU A 1 97 ? -5.339 2.519 17.519 1.00 82.12 97 LEU A C 1
ATOM 637 O O . LEU A 1 97 ? -6.319 2.017 18.059 1.00 82.12 97 LEU A O 1
ATOM 641 N N . GLY A 1 98 ? -4.496 3.317 18.178 1.00 73.00 98 GLY A N 1
ATOM 642 C CA . GLY A 1 98 ? -4.625 3.630 19.607 1.00 73.00 98 GLY A CA 1
ATOM 643 C C . GLY A 1 98 ? -4.061 2.555 20.546 1.00 73.00 98 GLY A C 1
ATOM 644 O O . GLY A 1 98 ? -3.630 1.490 20.109 1.00 73.00 98 GLY A O 1
ATOM 645 N N . PHE A 1 99 ? -4.030 2.885 21.838 1.00 59.00 99 PHE A N 1
ATOM 646 C CA . PHE A 1 99 ? -3.686 2.008 22.960 1.00 59.00 99 PHE A CA 1
ATOM 647 C C . PHE A 1 99 ? -4.655 2.256 24.116 1.00 59.00 99 PHE A C 1
ATOM 649 O O . PHE A 1 99 ? -5.167 3.398 24.207 1.00 59.00 99 PHE A O 1
#

Secondary structure (DSSP, 8-state):
-EEEE-SSPTT-EEEEEEEESS-EEEEETTEEEEE-SSEEEEEEEE--TTS-EEEE------GGGTT-EEEEEEEEE-TT-TBTTTEEEPPPEEEE---

pLDDT: mean 89.2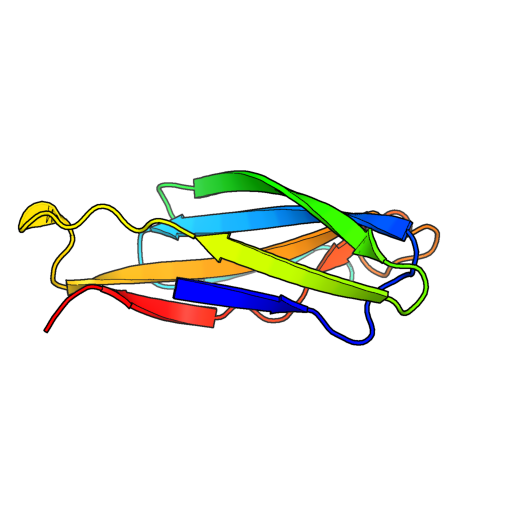1, std 6.3, range [59.0, 96.5]

Radius of gyration: 13.83 Å; chains: 1; bounding box: 31×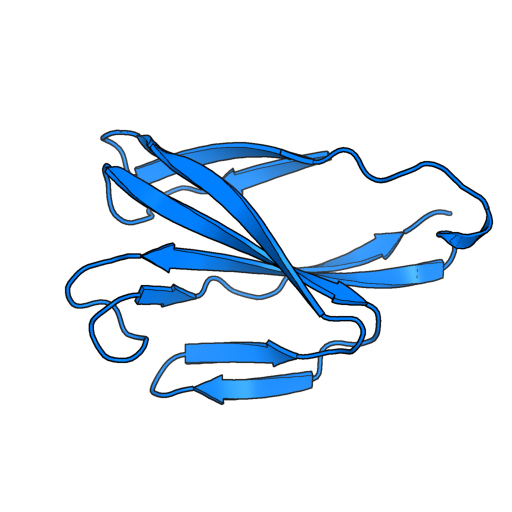25×40 Å